Protein AF-A0AA40I0S4-F1 (afdb_monomer_lite)

Foldseek 3Di:
DDKDWDDCVQVVQKTKIWDWDADPNWIKIKMKIFRCDPQAWPPKDKVQDPDDDGAGHRGIDIDIHTDDPPPDQDCDVVNQKDWIWIDTPRTDIDIDGDDPVSVDDPPNDDDPVRVVVVVVVPVVDDDDDDD

Secondary structure (DSSP, 8-state):
--EEEE-TTTTTTEEEEEEEEEETTEEEEEEEEEE-SSSPP-S-EETTB--PPPPPTT-EEEEEEEE-TTS-----SSTTEEEEEEESTT-EEEEEEPPGGGG--TT----HHHHHHHHHHHTTT------

Sequence (131 aa):
MWLLRLSAVKAKCLEISGIFIHHQGHIYIDLNFTNKALPHMTEFAIQNSSGHTPPMPNQSIDVSLNLNILGPVMKMEPLKNLQVAVENRIDIYFSCLIPLNVLFVEDGKMEHQVFLATWKDFCSEKDLLFQ

Organism: Cnephaeus nilssonii (NCBI:txid3371016)

InterPro domains:
  IPR009028 Coatomer/calthrin adaptor appendage, C-terminal subdomain [SSF55711] (103-131)
  IPR013037 Clathrin adaptor, beta-adaptin, appendage, Ig-like subdomain [G3DSA:2.60.40.1150] (3-99)
  IPR013041 Clathrin adaptor, appendage, Ig-like subdomain superfamily [SSF49348] (6-101)

Radius of gyration: 19.45 Å; chains: 1; bounding box: 44×27×56 Å

Structure (mmCIF, N/CA/C/O backbone):
data_AF-A0AA40I0S4-F1
#
_entry.id   AF-A0AA40I0S4-F1
#
loop_
_atom_site.group_PDB
_atom_site.id
_atom_site.type_symbol
_atom_site.label_atom_id
_atom_site.label_alt_id
_atom_site.label_comp_id
_atom_site.label_asym_id
_atom_site.label_entity_id
_atom_site.label_seq_id
_atom_site.pdbx_PDB_ins_code
_atom_site.Cartn_x
_atom_site.Cartn_y
_atom_site.Cartn_z
_atom_site.occupancy
_atom_site.B_iso_or_equiv
_atom_site.auth_seq_id
_atom_site.auth_comp_id
_atom_site.auth_asym_id
_atom_site.auth_atom_id
_atom_site.pdbx_PDB_model_num
ATOM 1 N N . MET A 1 1 ? -1.487 12.294 3.626 1.00 44.06 1 MET A N 1
ATOM 2 C CA . MET A 1 1 ? -1.252 11.526 2.387 1.00 44.06 1 MET A CA 1
ATOM 3 C C . MET A 1 1 ? -0.218 10.461 2.706 1.00 44.06 1 MET A C 1
ATOM 5 O O . MET A 1 1 ? 0.940 10.799 2.913 1.00 44.06 1 MET A O 1
ATOM 9 N N . TRP A 1 2 ? -0.653 9.216 2.903 1.00 54.44 2 TRP A N 1
ATOM 10 C CA . TRP A 1 2 ? 0.235 8.114 3.279 1.00 54.44 2 TRP A CA 1
ATOM 11 C C . TRP A 1 2 ? 0.854 7.548 2.008 1.00 54.44 2 TRP A C 1
ATOM 13 O O . TRP A 1 2 ? 0.163 6.913 1.217 1.00 54.44 2 TRP A O 1
ATOM 23 N N . LEU A 1 3 ? 2.126 7.865 1.790 1.00 64.56 3 LEU A N 1
ATOM 24 C CA . LEU A 1 3 ? 2.852 7.481 0.588 1.00 64.56 3 LEU A CA 1
ATOM 25 C C . LEU A 1 3 ? 3.636 6.200 0.866 1.00 64.56 3 LEU A C 1
ATOM 27 O O . LEU A 1 3 ? 4.569 6.195 1.670 1.00 64.56 3 LEU A O 1
ATOM 31 N N . LEU A 1 4 ? 3.283 5.123 0.174 1.00 77.44 4 LEU A N 1
ATOM 32 C CA . LEU A 1 4 ? 4.200 4.017 -0.053 1.00 77.44 4 LEU A CA 1
ATOM 33 C C . LEU A 1 4 ? 5.277 4.495 -1.032 1.00 77.44 4 LEU A C 1
ATOM 35 O O . LEU A 1 4 ? 4.953 5.092 -2.058 1.00 77.44 4 LEU A O 1
ATOM 39 N N . ARG A 1 5 ? 6.555 4.218 -0.751 1.00 80.75 5 ARG A N 1
ATOM 40 C CA . ARG A 1 5 ? 7.632 4.432 -1.724 1.00 80.75 5 ARG A CA 1
ATOM 41 C C . ARG A 1 5 ? 8.722 3.372 -1.611 1.00 80.75 5 ARG A C 1
ATOM 43 O O . ARG A 1 5 ? 9.322 3.202 -0.552 1.00 80.75 5 ARG A O 1
ATOM 50 N N . LEU A 1 6 ? 9.022 2.719 -2.728 1.00 81.31 6 LEU A N 1
ATOM 51 C CA . LEU A 1 6 ? 10.165 1.835 -2.912 1.00 81.31 6 LEU A CA 1
ATOM 52 C C . LEU A 1 6 ? 11.110 2.461 -3.938 1.00 81.31 6 LEU A C 1
ATOM 54 O O . LEU A 1 6 ? 10.720 2.750 -5.069 1.00 81.31 6 LEU A O 1
ATOM 58 N N . SER A 1 7 ? 12.357 2.703 -3.538 1.00 81.62 7 SER A N 1
ATOM 59 C CA . SER A 1 7 ? 13.335 3.324 -4.430 1.00 81.62 7 SER A CA 1
ATOM 60 C C . SER A 1 7 ? 13.794 2.360 -5.522 1.00 81.62 7 SER A C 1
ATOM 62 O O . SER A 1 7 ? 13.978 1.166 -5.280 1.00 81.62 7 SER A O 1
ATOM 64 N N . ALA A 1 8 ? 14.099 2.915 -6.697 1.00 76.88 8 ALA A N 1
ATOM 65 C CA . ALA A 1 8 ? 14.652 2.175 -7.831 1.00 76.88 8 ALA A CA 1
ATOM 66 C C . ALA A 1 8 ? 15.895 1.341 -7.476 1.00 76.88 8 ALA A C 1
ATOM 68 O O . ALA A 1 8 ? 16.090 0.258 -8.016 1.00 76.88 8 ALA A O 1
ATOM 69 N N . VAL A 1 9 ? 16.718 1.800 -6.529 1.00 77.00 9 VAL A N 1
ATOM 70 C CA . VAL A 1 9 ? 17.909 1.065 -6.064 1.00 77.00 9 VAL A CA 1
ATOM 71 C C . VAL A 1 9 ? 17.531 -0.270 -5.413 1.00 77.00 9 VAL A C 1
ATOM 73 O O . VAL A 1 9 ? 18.226 -1.263 -5.599 1.00 77.00 9 VAL A O 1
ATOM 76 N N . LYS A 1 10 ? 16.414 -0.313 -4.679 1.00 74.69 10 LYS A N 1
ATOM 77 C CA . LYS A 1 10 ? 15.929 -1.521 -3.992 1.00 74.69 10 LYS A CA 1
ATOM 78 C C . LYS A 1 10 ? 15.128 -2.449 -4.906 1.00 74.69 10 LYS A C 1
ATOM 80 O O . LYS A 1 10 ? 14.978 -3.621 -4.592 1.00 74.69 10 LYS A O 1
ATOM 85 N N . ALA A 1 11 ? 14.646 -1.931 -6.031 1.00 74.00 11 ALA A N 1
ATOM 86 C CA . ALA A 1 11 ? 13.781 -2.631 -6.974 1.00 74.00 11 ALA A CA 1
ATOM 87 C C . ALA A 1 11 ? 14.392 -2.700 -8.386 1.00 74.00 11 ALA A C 1
ATOM 89 O O . ALA A 1 11 ? 13.689 -2.629 -9.388 1.00 74.00 11 ALA A O 1
ATOM 90 N N . LYS A 1 12 ? 15.726 -2.833 -8.465 1.00 77.31 12 LYS A N 1
ATOM 91 C CA . LYS A 1 12 ? 16.505 -3.028 -9.706 1.00 77.31 12 LYS A CA 1
ATOM 92 C C . LYS A 1 12 ? 16.062 -2.101 -10.851 1.00 77.31 12 LYS A C 1
ATOM 94 O O . LYS A 1 12 ? 15.691 -2.547 -11.931 1.00 77.31 12 LYS A O 1
ATOM 99 N N . CYS A 1 13 ? 16.113 -0.799 -10.588 1.00 84.12 13 CYS A N 1
ATOM 100 C CA . CYS A 1 13 ? 15.720 0.289 -11.484 1.00 84.12 13 CYS A CA 1
ATOM 101 C C . CYS A 1 13 ? 14.205 0.498 -11.678 1.00 84.12 13 CYS A C 1
ATOM 103 O O . CYS A 1 13 ? 13.834 1.403 -12.415 1.00 84.12 13 CYS A O 1
ATOM 105 N N . LEU A 1 14 ? 13.326 -0.232 -10.987 1.00 85.69 14 LEU A N 1
ATOM 106 C CA . LEU A 1 14 ? 11.894 0.077 -10.918 1.00 85.69 14 LEU A CA 1
ATOM 107 C C . LEU A 1 14 ? 11.596 0.916 -9.671 1.00 85.69 14 LEU A C 1
ATOM 109 O O . LEU A 1 14 ? 11.796 0.461 -8.551 1.00 85.69 14 LEU A O 1
ATOM 113 N N . GLU A 1 15 ? 11.133 2.150 -9.833 1.00 89.19 15 GLU A N 1
ATOM 114 C CA . GLU A 1 15 ? 10.613 2.935 -8.710 1.00 89.19 15 GLU A CA 1
ATOM 115 C C . GLU A 1 15 ? 9.119 2.665 -8.547 1.00 89.19 15 GLU A C 1
ATOM 117 O O . GLU A 1 15 ? 8.380 2.695 -9.528 1.00 89.19 15 GLU A O 1
ATOM 122 N N . ILE A 1 16 ? 8.682 2.410 -7.314 1.00 87.62 16 ILE A N 1
ATOM 123 C CA . ILE A 1 16 ? 7.272 2.180 -6.994 1.00 87.62 16 ILE A CA 1
ATOM 124 C C . ILE A 1 16 ? 6.852 3.232 -5.980 1.00 87.62 16 ILE A C 1
ATOM 126 O O . ILE A 1 16 ? 7.534 3.453 -4.975 1.00 87.62 16 ILE A O 1
ATOM 130 N N . SER A 1 17 ? 5.721 3.874 -6.219 1.00 89.69 17 SER A N 1
ATOM 131 C CA . SER A 1 17 ? 5.052 4.700 -5.220 1.00 89.69 17 SER A CA 1
ATOM 132 C C . SER A 1 17 ? 3.583 4.332 -5.152 1.00 89.69 17 SER A C 1
ATOM 134 O O . SER A 1 17 ? 3.066 3.740 -6.091 1.00 89.69 17 SER A O 1
ATOM 136 N N . GLY A 1 18 ? 2.914 4.638 -4.047 1.00 89.19 18 GLY A N 1
ATOM 137 C CA . GLY A 1 18 ? 1.485 4.393 -3.979 1.00 89.19 18 GLY A CA 1
ATOM 138 C C . GLY A 1 18 ? 0.764 5.073 -2.839 1.00 89.19 18 GLY A C 1
ATOM 139 O O . GLY A 1 18 ? 1.379 5.578 -1.896 1.00 89.19 18 GLY A O 1
ATOM 140 N N . ILE A 1 19 ? -0.558 5.083 -2.953 1.00 90.31 19 ILE A N 1
ATOM 141 C CA . ILE A 1 19 ? -1.483 5.706 -2.016 1.00 90.31 19 ILE A CA 1
ATOM 142 C C . ILE A 1 19 ? -2.613 4.723 -1.737 1.00 90.31 19 ILE A C 1
ATOM 144 O O . ILE A 1 19 ? -3.171 4.115 -2.647 1.00 90.31 19 ILE A O 1
ATOM 148 N N . PHE A 1 20 ? -2.960 4.586 -0.460 1.00 88.62 20 PHE A N 1
ATOM 149 C CA . PHE A 1 20 ? -4.143 3.841 -0.055 1.00 88.62 20 PHE A CA 1
ATOM 150 C C . PHE A 1 20 ? 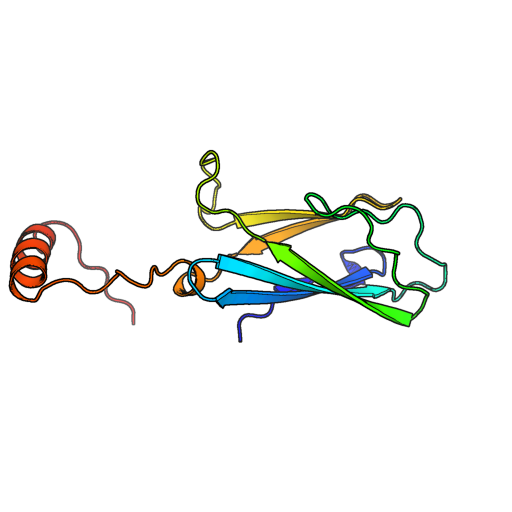-5.382 4.725 -0.127 1.00 88.62 20 PHE A C 1
ATOM 152 O O . PHE A 1 20 ? -5.381 5.849 0.386 1.00 88.62 20 PHE A O 1
ATOM 159 N N . ILE A 1 21 ? -6.443 4.184 -0.712 1.00 88.81 21 ILE A N 1
ATOM 160 C CA . ILE A 1 21 ? -7.720 4.863 -0.898 1.00 88.81 21 ILE A CA 1
ATOM 161 C C . ILE A 1 21 ? -8.809 3.994 -0.282 1.00 88.81 21 ILE A C 1
ATOM 163 O O . ILE A 1 21 ? -8.871 2.797 -0.540 1.00 88.81 21 ILE A O 1
ATOM 167 N N . HIS A 1 22 ? -9.669 4.604 0.528 1.00 87.75 22 HIS A N 1
ATOM 168 C CA . HIS A 1 22 ? -10.920 4.001 0.969 1.00 87.75 22 HIS A CA 1
ATOM 169 C C . HIS A 1 22 ? -12.064 4.789 0.337 1.00 87.75 22 HIS A C 1
ATOM 171 O O . HIS A 1 22 ? -12.160 6.002 0.532 1.00 87.75 22 HIS A O 1
ATOM 177 N N . HIS A 1 23 ? -12.889 4.116 -0.456 1.00 85.94 23 HIS A N 1
ATOM 178 C CA . HIS A 1 23 ? -14.023 4.721 -1.137 1.00 85.94 23 HIS A CA 1
ATOM 179 C C . HIS A 1 23 ? -15.218 3.768 -1.090 1.00 85.94 23 HIS A C 1
ATOM 181 O O . HIS A 1 23 ? -15.187 2.699 -1.698 1.00 85.94 23 HIS A O 1
ATOM 187 N N . GLN A 1 24 ? -16.277 4.173 -0.382 1.00 84.62 24 GLN A N 1
ATOM 188 C CA . GLN A 1 24 ? -17.550 3.442 -0.298 1.00 84.62 24 GLN A CA 1
ATOM 189 C C . GLN A 1 24 ? -17.389 1.978 0.156 1.00 84.62 24 GLN A C 1
ATOM 191 O O . GLN A 1 24 ? -17.953 1.070 -0.448 1.00 84.62 24 GLN A O 1
ATOM 196 N N . GLY A 1 25 ? -16.586 1.729 1.196 1.00 81.88 25 GLY A N 1
ATOM 197 C CA . GLY A 1 25 ? -16.344 0.374 1.710 1.00 81.88 25 GLY A CA 1
ATOM 198 C C . GLY A 1 25 ? -15.345 -0.451 0.892 1.00 81.88 25 GLY A C 1
ATOM 199 O O . GLY A 1 25 ? -14.988 -1.556 1.297 1.00 81.88 25 GLY A O 1
ATOM 200 N N . HIS A 1 26 ? -14.864 0.072 -0.238 1.00 84.25 26 HIS A N 1
ATOM 201 C CA . HIS A 1 26 ? -13.819 -0.555 -1.035 1.00 84.25 26 HIS A CA 1
ATOM 202 C C . HIS A 1 26 ? -12.470 0.085 -0.740 1.00 84.25 26 HIS A C 1
ATOM 204 O O . HIS A 1 26 ? -12.333 1.312 -0.716 1.00 84.25 26 HIS A O 1
ATOM 210 N N . ILE A 1 27 ? -11.466 -0.759 -0.536 1.00 86.31 27 ILE A N 1
ATOM 211 C CA . ILE A 1 27 ? -10.100 -0.327 -0.283 1.00 86.31 27 ILE A CA 1
ATOM 212 C C . ILE A 1 27 ? -9.271 -0.615 -1.525 1.00 86.31 27 ILE A C 1
ATOM 214 O O . ILE A 1 27 ? -9.275 -1.730 -2.040 1.00 86.31 27 ILE A O 1
ATOM 218 N N . TYR A 1 28 ? -8.524 0.384 -1.971 1.00 86.62 28 TYR A N 1
ATOM 219 C CA . TYR A 1 28 ? -7.591 0.271 -3.078 1.00 86.62 28 TYR A CA 1
ATOM 220 C C . TYR A 1 28 ? -6.197 0.700 -2.643 1.00 86.62 28 TYR A C 1
ATOM 222 O O . TYR A 1 28 ? -6.023 1.504 -1.720 1.00 86.62 28 TYR A O 1
ATOM 230 N N . ILE A 1 29 ? -5.200 0.184 -3.348 1.00 86.62 29 ILE A N 1
ATOM 231 C CA . ILE A 1 29 ? -3.885 0.801 -3.421 1.00 86.62 29 ILE A CA 1
ATOM 232 C C . ILE A 1 29 ? -3.633 1.219 -4.866 1.00 86.62 29 ILE A C 1
ATOM 234 O O . ILE A 1 29 ? -3.549 0.381 -5.764 1.00 86.62 29 ILE A O 1
ATOM 238 N N . ASP A 1 30 ? -3.527 2.527 -5.067 1.00 89.00 30 ASP A N 1
ATOM 239 C CA . ASP A 1 30 ? -3.111 3.104 -6.337 1.00 89.00 30 ASP A CA 1
ATOM 240 C C . ASP A 1 30 ? -1.592 3.165 -6.341 1.00 89.00 30 ASP A C 1
ATOM 242 O O . ASP A 1 30 ? -0.980 3.776 -5.463 1.00 89.00 30 ASP A O 1
ATOM 246 N N . LEU A 1 31 ? -0.987 2.489 -7.307 1.00 88.38 31 LEU A N 1
ATOM 247 C CA . LEU A 1 31 ? 0.446 2.342 -7.475 1.00 88.38 31 LEU A CA 1
ATOM 248 C C . LEU A 1 31 ? 0.887 3.054 -8.749 1.00 88.38 31 LEU A C 1
ATOM 250 O O . LEU A 1 31 ? 0.290 2.874 -9.804 1.00 88.38 31 LEU A O 1
ATOM 254 N N . ASN A 1 32 ? 1.990 3.783 -8.665 1.00 90.38 32 ASN A N 1
ATOM 255 C CA . ASN A 1 32 ? 2.718 4.284 -9.817 1.00 90.38 32 ASN A CA 1
ATOM 256 C C . ASN A 1 32 ? 4.050 3.540 -9.929 1.00 90.38 32 ASN A C 1
ATOM 258 O O . ASN A 1 32 ? 4.859 3.537 -8.994 1.00 90.38 32 ASN A O 1
ATOM 262 N N . PHE A 1 33 ? 4.270 2.925 -11.086 1.00 88.44 33 PHE A N 1
ATOM 263 C CA . PHE A 1 33 ? 5.481 2.190 -11.424 1.00 88.44 33 PHE A CA 1
ATOM 264 C C . PHE A 1 33 ? 6.276 2.980 -12.449 1.00 88.44 33 PHE A C 1
ATOM 266 O O . PHE A 1 33 ? 5.795 3.192 -13.554 1.00 88.44 33 PHE A O 1
ATOM 273 N N . THR A 1 34 ? 7.501 3.376 -12.114 1.00 90.19 34 THR A N 1
ATOM 274 C CA . THR A 1 34 ? 8.385 4.137 -13.003 1.00 90.19 34 THR A CA 1
ATOM 275 C C . THR A 1 34 ? 9.627 3.323 -13.349 1.00 90.19 34 THR A C 1
ATOM 277 O O . THR A 1 34 ? 10.434 3.002 -12.472 1.00 90.19 34 THR A O 1
ATOM 280 N N . ASN A 1 35 ? 9.818 3.016 -14.632 1.00 89.50 35 ASN A N 1
ATOM 281 C CA . ASN A 1 35 ? 11.004 2.310 -15.108 1.00 89.50 35 ASN A CA 1
ATOM 282 C C . ASN A 1 35 ? 12.176 3.291 -15.258 1.00 89.50 35 ASN A C 1
ATOM 284 O O . ASN A 1 35 ? 12.222 4.069 -16.201 1.00 89.50 35 ASN A O 1
ATOM 288 N N . LYS A 1 36 ? 13.147 3.241 -14.346 1.00 88.31 36 LYS A N 1
ATOM 289 C CA . LYS A 1 36 ? 14.404 4.009 -14.420 1.00 88.31 36 LYS A CA 1
ATOM 290 C C . LYS A 1 36 ? 15.553 3.221 -15.059 1.00 88.31 36 LYS A C 1
ATOM 292 O O . LYS A 1 36 ? 16.704 3.647 -14.983 1.00 88.31 36 LYS A O 1
ATOM 297 N N . ALA A 1 37 ? 15.276 2.052 -15.630 1.00 84.81 37 ALA A N 1
ATOM 298 C CA . ALA A 1 37 ? 16.251 1.270 -16.371 1.00 84.81 37 ALA A CA 1
ATOM 299 C C . ALA A 1 37 ? 16.367 1.796 -17.810 1.00 84.81 37 ALA A C 1
ATOM 301 O O . ALA A 1 37 ? 15.410 2.312 -18.384 1.00 84.81 37 ALA A O 1
ATOM 302 N N . LEU A 1 38 ? 17.546 1.624 -18.408 1.00 82.75 38 LEU A N 1
ATOM 303 C CA . LEU A 1 38 ? 17.750 1.831 -19.843 1.00 82.75 38 LEU A CA 1
ATOM 304 C C . LEU A 1 38 ? 17.052 0.761 -20.709 1.00 82.75 38 LEU A C 1
ATOM 306 O O . LEU A 1 38 ? 16.466 1.135 -21.725 1.00 82.75 38 LEU A O 1
ATOM 310 N N . PRO A 1 39 ? 17.090 -0.547 -20.366 1.00 84.50 39 PRO A N 1
ATOM 311 C CA . PRO A 1 39 ? 16.361 -1.552 -21.131 1.00 84.50 39 PRO A CA 1
ATOM 312 C C . PRO A 1 39 ? 14.856 -1.552 -20.828 1.00 84.50 39 PRO A C 1
ATOM 314 O O . PRO A 1 39 ? 14.402 -1.208 -19.735 1.00 84.50 39 PRO A O 1
ATOM 317 N N . HIS A 1 40 ? 14.080 -2.005 -21.813 1.00 79.62 40 HIS A N 1
ATOM 318 C CA . HIS A 1 40 ? 12.653 -2.275 -21.662 1.00 79.62 40 HIS A CA 1
ATOM 319 C C . HIS A 1 40 ? 12.414 -3.426 -20.668 1.00 79.62 40 HIS A C 1
ATOM 321 O O . HIS A 1 40 ? 13.110 -4.442 -20.717 1.00 79.62 40 HIS A O 1
ATOM 327 N N . MET A 1 41 ? 11.420 -3.283 -19.786 1.00 78.31 41 MET A N 1
ATOM 328 C CA . MET A 1 41 ? 11.005 -4.353 -18.871 1.00 78.31 41 MET A CA 1
ATOM 329 C C . MET A 1 41 ? 10.119 -5.367 -19.600 1.00 78.31 41 MET A C 1
ATOM 331 O O . MET A 1 41 ? 9.233 -4.987 -20.351 1.00 78.31 41 MET A O 1
ATOM 335 N N . THR A 1 42 ? 10.326 -6.662 -19.392 1.00 71.88 42 THR A N 1
ATOM 336 C CA . THR A 1 42 ? 9.573 -7.740 -20.060 1.00 71.88 42 THR A CA 1
ATOM 337 C C . THR A 1 42 ? 8.988 -8.682 -19.022 1.00 71.88 42 THR A C 1
ATOM 339 O O . THR A 1 42 ? 9.626 -8.881 -18.000 1.00 71.88 42 THR A O 1
ATOM 342 N N . GLU A 1 43 ? 7.841 -9.308 -19.308 1.00 72.62 43 GLU A N 1
ATOM 343 C CA . GLU A 1 43 ? 7.170 -10.253 -18.387 1.00 72.62 43 GLU A CA 1
ATOM 344 C C . GLU A 1 43 ? 6.668 -9.584 -17.096 1.00 72.62 43 GLU A C 1
ATOM 346 O O . GLU A 1 43 ? 6.660 -10.184 -16.031 1.00 72.62 43 GLU A O 1
ATOM 351 N N . PHE A 1 44 ? 6.244 -8.322 -17.188 1.00 73.62 44 PHE A N 1
ATOM 352 C CA . PHE A 1 44 ? 5.662 -7.606 -16.058 1.00 73.62 44 PHE A CA 1
ATOM 353 C C . PHE A 1 44 ? 4.247 -8.105 -15.766 1.00 73.62 44 PHE A C 1
ATOM 355 O O . PHE A 1 44 ? 3.356 -8.010 -16.609 1.00 73.62 44 PHE A O 1
ATOM 362 N N . ALA A 1 45 ? 4.055 -8.595 -14.553 1.00 72.12 45 ALA A N 1
ATOM 363 C CA . ALA A 1 45 ? 2.783 -8.983 -13.986 1.00 72.12 45 ALA A CA 1
ATOM 364 C C . ALA A 1 45 ? 2.733 -8.525 -12.525 1.00 72.12 45 ALA A C 1
ATOM 366 O O . ALA A 1 45 ? 3.730 -8.491 -11.806 1.00 72.12 45 ALA A O 1
ATOM 367 N N . ILE A 1 46 ? 1.553 -8.143 -12.065 1.00 72.06 46 ILE A N 1
ATOM 368 C CA . ILE A 1 46 ? 1.348 -7.774 -10.669 1.00 72.06 46 ILE A CA 1
ATOM 369 C C . ILE A 1 46 ? 0.420 -8.827 -10.081 1.00 72.06 46 ILE A C 1
ATOM 371 O O . ILE A 1 46 ? -0.607 -9.166 -10.670 1.00 72.06 46 ILE A O 1
ATOM 375 N N . GLN A 1 47 ? 0.782 -9.385 -8.928 1.00 65.75 47 GLN A N 1
ATOM 376 C CA . GLN A 1 47 ? -0.061 -10.384 -8.285 1.00 65.75 47 GLN A CA 1
ATOM 377 C C . GLN A 1 47 ? -1.442 -9.774 -7.997 1.00 65.75 47 GLN A C 1
ATOM 379 O O . GLN A 1 47 ? -1.544 -8.695 -7.416 1.00 65.75 47 GLN A O 1
ATOM 384 N N . ASN A 1 48 ? -2.503 -10.482 -8.393 1.00 60.88 48 ASN A N 1
ATOM 385 C CA . ASN A 1 48 ? -3.902 -10.035 -8.343 1.00 60.88 48 ASN A CA 1
ATOM 386 C C . ASN A 1 48 ? -4.309 -8.964 -9.379 1.00 60.88 48 ASN A C 1
ATOM 388 O O . ASN A 1 48 ? -5.431 -8.464 -9.300 1.00 60.88 48 ASN A O 1
ATOM 392 N N . SER A 1 49 ? -3.478 -8.656 -10.384 1.00 60.66 49 SER A N 1
ATOM 393 C CA . SER A 1 49 ? -3.923 -7.950 -11.592 1.00 60.66 49 SER A CA 1
ATOM 394 C C . SER A 1 49 ? -3.271 -8.490 -12.874 1.00 60.66 49 SER A C 1
ATOM 396 O O . SER A 1 49 ? -2.056 -8.517 -13.054 1.00 60.66 49 SER A O 1
ATOM 398 N N . SER A 1 50 ? -4.105 -8.944 -13.810 1.00 56.97 50 SER A N 1
ATOM 399 C CA . SER A 1 50 ? -3.666 -9.408 -15.129 1.00 56.97 50 SER A CA 1
ATOM 400 C C . SER A 1 50 ? -3.776 -8.290 -16.166 1.00 56.97 50 SER A C 1
ATOM 402 O O . SER A 1 50 ? -4.781 -7.583 -16.189 1.00 56.97 50 SER A O 1
ATOM 404 N N . GLY A 1 51 ? -2.814 -8.197 -17.089 1.00 62.75 51 GLY A N 1
ATOM 405 C CA . GLY A 1 51 ? -2.966 -7.405 -18.320 1.00 62.75 51 GLY A CA 1
ATOM 406 C C . GLY A 1 51 ? -2.327 -6.015 -18.323 1.00 62.75 51 GLY A C 1
ATOM 407 O O . GLY A 1 51 ? -2.562 -5.254 -19.259 1.00 62.75 51 GLY A O 1
ATOM 408 N N . HIS A 1 52 ? -1.500 -5.672 -17.333 1.00 70.12 52 HIS A N 1
ATOM 409 C CA . HIS A 1 52 ? -0.727 -4.431 -17.382 1.00 70.12 52 HIS A CA 1
ATOM 410 C C . HIS A 1 52 ? 0.506 -4.592 -18.271 1.00 70.12 52 HIS A C 1
ATOM 412 O O . HIS A 1 52 ? 1.320 -5.491 -18.074 1.00 70.12 52 HIS A O 1
ATOM 418 N N . THR A 1 53 ? 0.664 -3.697 -19.244 1.00 76.06 53 THR A N 1
ATOM 419 C CA . THR A 1 53 ? 1.902 -3.596 -20.018 1.00 76.06 53 THR A CA 1
ATOM 420 C C . THR A 1 53 ? 2.989 -2.927 -19.175 1.00 76.06 53 THR A C 1
ATOM 422 O O . THR A 1 53 ? 2.693 -1.916 -18.536 1.00 76.06 53 THR A O 1
ATOM 425 N N . PRO A 1 54 ? 4.236 -3.428 -19.184 1.00 76.75 54 PRO A N 1
ATOM 426 C CA . PRO A 1 54 ? 5.337 -2.801 -18.459 1.00 76.75 54 PRO A CA 1
ATOM 427 C C . PRO A 1 54 ? 5.560 -1.341 -18.887 1.00 76.75 54 PRO A C 1
ATOM 429 O O . PRO A 1 54 ? 5.395 -1.022 -20.067 1.00 76.75 54 PRO A O 1
ATOM 432 N N . PRO A 1 55 ? 6.021 -0.464 -17.975 1.00 85.19 55 PRO A N 1
ATOM 433 C CA . PRO A 1 55 ? 6.468 0.870 -18.354 1.00 85.19 55 PRO A CA 1
ATOM 434 C C . PRO A 1 55 ? 7.710 0.794 -19.259 1.00 85.19 55 PRO A C 1
ATOM 436 O O . PRO A 1 55 ? 8.704 0.128 -18.934 1.00 85.19 55 PRO A O 1
ATOM 439 N N . MET A 1 56 ? 7.690 1.519 -20.385 1.00 87.69 56 MET A N 1
ATOM 440 C CA . MET A 1 56 ? 8.886 1.700 -21.221 1.00 87.69 56 MET A CA 1
ATOM 441 C C . MET A 1 56 ? 9.987 2.457 -20.448 1.00 87.69 56 MET A C 1
ATOM 443 O O . MET A 1 56 ? 9.700 3.078 -19.423 1.00 87.69 56 MET A O 1
ATOM 447 N N . PRO A 1 57 ? 11.253 2.437 -20.908 1.00 89.50 57 PRO A N 1
ATOM 448 C CA . PRO A 1 57 ? 12.337 3.173 -20.258 1.00 89.50 57 PRO A CA 1
ATOM 449 C C . PRO A 1 57 ? 11.993 4.644 -20.002 1.00 89.50 57 PRO A C 1
ATOM 451 O O . PRO A 1 57 ? 11.569 5.361 -20.908 1.00 89.50 57 PRO A O 1
ATOM 454 N N . ASN A 1 58 ? 12.200 5.088 -18.763 1.00 88.75 58 ASN A N 1
ATOM 455 C CA . ASN A 1 58 ? 11.873 6.419 -18.241 1.00 88.75 58 ASN A CA 1
ATOM 456 C C . ASN A 1 58 ? 10.385 6.802 -18.303 1.00 88.75 58 ASN A C 1
ATOM 458 O O . ASN A 1 58 ? 10.056 7.982 -18.187 1.00 88.75 58 ASN A O 1
ATOM 462 N N . GLN A 1 59 ? 9.491 5.828 -18.469 1.00 90.69 59 GLN A N 1
ATOM 463 C CA . GLN A 1 59 ? 8.047 6.032 -18.402 1.00 90.69 59 GLN A CA 1
ATOM 464 C C . GLN A 1 59 ? 7.460 5.468 -17.113 1.00 90.69 59 GLN A C 1
ATOM 466 O O . GLN A 1 59 ? 8.091 4.677 -16.399 1.00 90.69 59 GLN A O 1
ATOM 471 N N . SER A 1 60 ? 6.222 5.879 -16.853 1.00 90.44 60 SER A N 1
ATOM 472 C CA . SER A 1 60 ? 5.446 5.452 -15.702 1.00 90.44 60 SER A CA 1
ATOM 473 C C . SER A 1 60 ? 4.103 4.872 -16.131 1.00 90.44 60 SER A C 1
ATOM 475 O O . SER A 1 60 ? 3.544 5.285 -17.145 1.00 90.44 60 SER A O 1
ATOM 477 N N . ILE A 1 61 ? 3.588 3.937 -15.339 1.00 89.44 61 ILE A N 1
ATOM 478 C CA . ILE A 1 61 ? 2.217 3.431 -15.446 1.00 89.44 61 ILE A CA 1
ATOM 479 C C . ILE A 1 61 ? 1.528 3.531 -14.088 1.00 89.44 61 ILE A C 1
ATOM 481 O O . ILE A 1 61 ? 2.176 3.352 -13.053 1.00 89.44 61 ILE A O 1
ATOM 485 N N . ASP A 1 62 ? 0.219 3.763 -14.114 1.00 89.69 62 ASP A N 1
ATOM 486 C CA . ASP A 1 62 ? -0.632 3.742 -12.928 1.00 89.69 62 ASP A CA 1
ATOM 487 C C . ASP A 1 62 ? -1.431 2.437 -12.881 1.00 89.69 62 ASP A C 1
ATOM 489 O O . ASP A 1 62 ? -1.950 1.964 -13.897 1.00 89.69 62 ASP A O 1
ATOM 493 N N . VAL A 1 63 ? -1.505 1.836 -11.697 1.00 86.12 63 VAL A N 1
ATOM 494 C CA . VAL A 1 63 ? -2.183 0.565 -11.446 1.00 86.12 63 VAL A CA 1
ATOM 495 C C . VAL A 1 63 ? -2.957 0.657 -10.141 1.00 86.12 63 VAL A C 1
ATOM 497 O O . VAL A 1 63 ? -2.368 0.881 -9.089 1.00 86.12 63 VAL A O 1
ATOM 500 N N . SER A 1 64 ? -4.259 0.403 -10.195 1.00 86.69 64 SER A N 1
ATOM 501 C CA . SER A 1 64 ? -5.111 0.315 -9.009 1.00 86.69 64 SER A CA 1
ATOM 502 C C . SER A 1 64 ? -5.363 -1.146 -8.652 1.00 86.69 64 SER A C 1
ATOM 504 O O . SER A 1 64 ? -5.910 -1.901 -9.457 1.00 86.69 64 SER A O 1
ATOM 506 N N . LEU A 1 65 ? -4.991 -1.550 -7.437 1.00 83.25 65 LEU A N 1
ATOM 507 C CA . LEU A 1 65 ? -5.269 -2.888 -6.910 1.00 83.25 65 LEU A CA 1
ATOM 508 C C . LEU A 1 65 ? -6.368 -2.809 -5.854 1.00 83.25 65 LEU A C 1
ATOM 510 O O . LEU A 1 65 ? -6.246 -2.066 -4.882 1.00 83.25 65 LEU A O 1
ATOM 514 N N . ASN A 1 66 ? -7.424 -3.603 -6.025 1.00 83.81 66 ASN A N 1
ATOM 515 C CA . ASN A 1 66 ? -8.470 -3.759 -5.017 1.00 83.81 66 ASN A CA 1
ATOM 516 C C . ASN A 1 66 ? -7.969 -4.666 -3.881 1.00 83.81 66 ASN A C 1
ATOM 518 O O . ASN A 1 66 ? -7.544 -5.798 -4.120 1.00 83.81 66 ASN A O 1
ATOM 522 N N . LEU A 1 67 ? -8.022 -4.169 -2.647 1.00 79.06 67 LEU A N 1
ATOM 523 C CA . LEU A 1 67 ? -7.625 -4.885 -1.441 1.00 79.06 67 LEU A CA 1
ATOM 524 C C . LEU A 1 67 ? -8.871 -5.447 -0.752 1.00 79.06 67 LEU A C 1
ATOM 526 O O . LEU A 1 67 ? -9.623 -4.727 -0.096 1.00 79.06 67 LEU A O 1
ATOM 530 N N . ASN A 1 68 ? -9.074 -6.760 -0.864 1.00 70.12 68 ASN A N 1
ATOM 531 C CA . ASN A 1 68 ? -10.161 -7.430 -0.158 1.00 70.12 68 ASN A CA 1
ATOM 532 C C . ASN A 1 68 ? -9.750 -7.769 1.284 1.00 70.12 68 ASN A C 1
ATOM 534 O O . ASN A 1 68 ? -8.933 -8.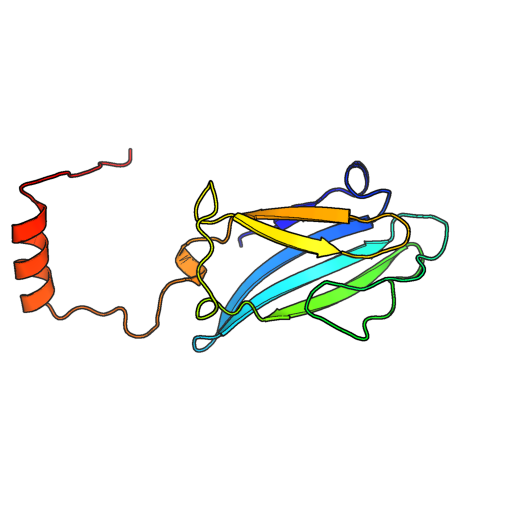660 1.511 1.00 70.12 68 ASN A O 1
ATOM 538 N N . ILE A 1 69 ? -10.356 -7.090 2.258 1.00 68.12 69 ILE A N 1
ATOM 539 C CA . ILE A 1 69 ? -10.148 -7.338 3.695 1.00 68.12 69 ILE A CA 1
ATOM 540 C C . ILE A 1 69 ? -11.081 -8.413 4.281 1.00 68.12 69 ILE A C 1
ATOM 542 O O . ILE A 1 69 ? -10.941 -8.764 5.448 1.00 68.12 69 ILE A O 1
ATOM 546 N N . LEU A 1 70 ? -12.014 -8.952 3.485 1.00 63.56 70 LEU A N 1
ATOM 547 C CA . LEU A 1 70 ? -12.943 -10.027 3.872 1.00 63.56 70 LEU A CA 1
ATOM 548 C C . LEU A 1 70 ? -12.446 -11.428 3.467 1.00 63.56 70 LEU A C 1
ATOM 550 O O . LEU A 1 70 ? -13.151 -12.418 3.656 1.00 63.56 70 LEU A O 1
ATOM 554 N N . GLY A 1 71 ? -11.257 -11.518 2.865 1.00 62.91 71 GLY A N 1
ATOM 555 C CA . GLY A 1 71 ? -10.626 -12.784 2.500 1.00 62.91 71 GLY A CA 1
ATOM 556 C C . GLY A 1 71 ? -10.141 -13.594 3.714 1.00 62.91 71 GLY A C 1
ATOM 557 O O . GLY A 1 71 ? -10.237 -13.135 4.854 1.00 62.91 71 GLY A O 1
ATOM 558 N N . PRO A 1 72 ? -9.596 -14.805 3.492 1.00 56.44 72 PRO A N 1
ATOM 559 C CA . PRO A 1 72 ? -9.035 -15.615 4.566 1.00 56.44 72 PRO A CA 1
ATOM 560 C C . PRO A 1 72 ? -7.979 -14.821 5.345 1.00 56.44 72 PRO A C 1
ATOM 562 O O . PRO A 1 72 ? -6.975 -14.375 4.788 1.00 56.44 72 PRO A O 1
ATOM 565 N N . VAL A 1 73 ? -8.223 -14.636 6.643 1.00 59.75 73 VAL A N 1
ATOM 566 C CA . VAL A 1 73 ? -7.344 -13.860 7.520 1.00 59.75 73 VAL A CA 1
ATOM 567 C C . VAL A 1 73 ? -6.092 -14.677 7.810 1.00 59.75 73 VAL A C 1
ATOM 569 O O . VAL A 1 73 ? -6.126 -15.647 8.567 1.00 59.75 73 VAL A O 1
ATOM 572 N N . MET A 1 74 ? -4.968 -14.264 7.234 1.00 57.44 74 MET A N 1
ATOM 573 C CA . MET A 1 74 ? -3.655 -14.750 7.637 1.00 57.44 74 MET A CA 1
ATOM 574 C C . MET A 1 74 ? -3.107 -13.813 8.715 1.00 57.44 74 MET A C 1
ATOM 576 O O . MET A 1 74 ? -3.023 -12.602 8.510 1.00 57.44 74 MET A O 1
ATOM 580 N N . LYS A 1 75 ? -2.752 -14.350 9.888 1.00 55.97 75 LYS A N 1
ATOM 581 C CA . LYS A 1 75 ? -2.055 -13.559 10.909 1.00 55.97 75 LYS A CA 1
ATOM 582 C C . LYS A 1 75 ? -0.671 -13.190 10.372 1.00 55.97 75 LYS A C 1
ATOM 584 O O . LYS A 1 75 ? 0.188 -14.055 10.253 1.00 55.97 75 LYS A O 1
ATOM 589 N N . MET A 1 76 ? -0.479 -11.914 10.056 1.00 55.50 76 MET A N 1
ATOM 590 C CA . MET A 1 76 ? 0.818 -11.344 9.693 1.00 55.50 76 MET A CA 1
ATOM 591 C C . MET A 1 76 ? 1.474 -10.726 10.933 1.00 55.50 76 MET A C 1
ATOM 593 O O . MET A 1 76 ? 0.783 -10.163 11.781 1.00 55.50 76 MET A O 1
ATOM 597 N N . GLU A 1 77 ? 2.803 -10.776 11.027 1.00 46.97 77 GLU A N 1
ATOM 598 C CA . GLU A 1 77 ? 3.574 -9.984 11.992 1.00 46.97 77 GLU A CA 1
ATOM 599 C C . GLU A 1 77 ? 4.446 -8.964 11.241 1.00 46.97 77 GLU A C 1
ATOM 601 O O . GLU A 1 77 ? 5.336 -9.362 10.486 1.00 46.97 77 GLU A O 1
ATOM 606 N N . PRO A 1 78 ? 4.203 -7.645 11.403 1.00 57.03 78 PRO A N 1
ATOM 607 C CA . PRO A 1 78 ? 3.095 -7.015 12.131 1.00 57.03 78 PRO A CA 1
ATOM 608 C C . PRO A 1 78 ? 1.733 -7.202 11.430 1.00 57.03 78 PRO A C 1
ATOM 610 O O . PRO A 1 78 ? 1.665 -7.301 10.206 1.00 57.03 78 PRO A O 1
ATOM 613 N N . LEU A 1 79 ? 0.639 -7.152 12.203 1.00 54.88 79 LEU A N 1
ATOM 614 C CA . LEU A 1 79 ? -0.757 -7.387 11.764 1.00 54.88 79 LEU A CA 1
ATOM 615 C C . LEU A 1 79 ? -1.232 -6.556 10.556 1.00 54.88 79 LEU A C 1
ATOM 617 O O . LEU A 1 79 ? -2.262 -6.866 9.971 1.00 54.88 79 LEU A O 1
ATOM 621 N N . LYS A 1 80 ? -0.507 -5.493 10.193 1.00 61.41 80 LYS A N 1
ATOM 622 C CA . LYS A 1 80 ? -0.863 -4.532 9.135 1.00 61.41 80 LYS A CA 1
ATOM 623 C C . LYS A 1 80 ? 0.046 -4.622 7.910 1.00 61.41 80 LYS A C 1
ATOM 625 O O . LYS A 1 80 ? 0.061 -3.696 7.102 1.00 61.41 80 LYS A O 1
ATOM 630 N N . ASN A 1 81 ? 0.857 -5.675 7.812 1.00 67.38 81 ASN A N 1
ATOM 631 C CA . ASN A 1 81 ? 1.802 -5.836 6.719 1.00 67.38 81 ASN A CA 1
ATOM 632 C C . ASN A 1 81 ? 1.099 -6.408 5.480 1.00 67.38 81 ASN A C 1
ATOM 634 O O . ASN A 1 81 ? 0.701 -7.571 5.472 1.00 67.38 81 ASN A O 1
ATOM 638 N N . LEU A 1 82 ? 0.968 -5.593 4.436 1.00 70.19 82 LEU A N 1
ATOM 639 C CA . LEU A 1 82 ? 0.540 -6.023 3.111 1.00 70.19 82 LEU A CA 1
ATOM 640 C C . LEU A 1 82 ? 1.776 -6.418 2.306 1.00 70.19 82 LEU A C 1
ATOM 642 O O . LEU A 1 82 ? 2.647 -5.579 2.068 1.00 70.19 82 LEU A O 1
ATOM 646 N N . GLN A 1 83 ? 1.848 -7.678 1.882 1.00 67.44 83 GLN A N 1
ATOM 647 C CA . GLN A 1 83 ? 2.847 -8.140 0.922 1.00 67.44 83 GLN A CA 1
ATOM 648 C C . GLN A 1 83 ? 2.274 -8.033 -0.490 1.00 67.44 83 GLN A C 1
ATOM 650 O O . GLN A 1 83 ? 1.192 -8.549 -0.762 1.00 67.44 83 GLN A O 1
ATOM 655 N N . VAL A 1 84 ? 3.003 -7.361 -1.375 1.00 67.69 84 VAL A N 1
ATOM 656 C CA . VAL A 1 84 ? 2.682 -7.266 -2.798 1.00 67.69 84 VAL A CA 1
ATOM 657 C C . VAL A 1 84 ? 3.853 -7.860 -3.569 1.00 67.69 84 VAL A C 1
ATOM 659 O O . VAL A 1 84 ? 4.993 -7.402 -3.438 1.00 67.69 84 VAL A O 1
ATOM 662 N N . ALA A 1 85 ? 3.572 -8.891 -4.362 1.00 65.50 85 ALA A N 1
ATOM 663 C CA . ALA A 1 85 ? 4.529 -9.429 -5.314 1.00 65.50 85 ALA A CA 1
ATOM 664 C C . ALA A 1 85 ? 4.316 -8.778 -6.684 1.00 65.50 85 ALA A C 1
ATOM 666 O O . ALA A 1 85 ? 3.198 -8.719 -7.205 1.00 65.50 85 ALA A O 1
ATOM 667 N N . VAL A 1 86 ? 5.408 -8.287 -7.257 1.00 64.94 86 VAL A N 1
ATOM 668 C CA . VAL A 1 86 ? 5.477 -7.814 -8.636 1.00 64.94 86 VAL A CA 1
ATOM 669 C C . VAL A 1 86 ? 6.371 -8.795 -9.373 1.00 64.94 86 VAL A C 1
ATOM 671 O O . VAL A 1 86 ? 7.594 -8.807 -9.199 1.00 64.94 86 VAL A O 1
ATOM 674 N N . GLU A 1 87 ? 5.735 -9.649 -10.162 1.00 60.03 87 GLU A N 1
ATOM 675 C CA . GLU A 1 87 ? 6.414 -10.622 -10.999 1.00 60.03 87 GLU A CA 1
ATOM 676 C C . GLU A 1 87 ? 6.937 -9.896 -12.246 1.00 60.03 87 GLU A C 1
ATOM 678 O O . GLU A 1 87 ? 6.254 -9.144 -12.934 1.00 60.03 87 GLU A O 1
ATOM 683 N N . ASN A 1 88 ? 8.229 -10.024 -12.474 1.00 63.00 88 ASN A N 1
ATOM 684 C CA . ASN A 1 88 ? 8.958 -9.504 -13.625 1.00 63.00 88 ASN A CA 1
ATOM 685 C C . ASN A 1 88 ? 10.141 -10.466 -13.795 1.00 63.00 88 ASN A C 1
ATOM 687 O O . ASN A 1 88 ? 10.367 -11.293 -12.915 1.00 63.00 88 ASN A O 1
ATOM 691 N N . ARG A 1 89 ? 11.013 -10.303 -14.795 1.00 55.62 89 ARG A N 1
ATOM 692 C CA . ARG A 1 89 ? 12.278 -11.076 -14.912 1.00 55.62 89 ARG A CA 1
ATOM 693 C C . ARG A 1 89 ? 13.195 -11.071 -13.672 1.00 55.62 89 ARG A C 1
ATOM 695 O O . ARG A 1 89 ? 14.283 -11.637 -13.691 1.00 55.62 89 ARG A O 1
ATOM 702 N N . ILE A 1 90 ? 12.828 -10.327 -12.638 1.00 60.00 90 ILE A N 1
ATOM 703 C CA . ILE A 1 90 ? 13.634 -9.930 -11.497 1.00 60.00 90 ILE A CA 1
ATOM 704 C C . ILE A 1 90 ? 13.004 -10.347 -10.152 1.00 60.00 90 ILE A C 1
ATOM 706 O O . ILE A 1 90 ? 13.731 -10.293 -9.157 1.00 60.00 90 ILE A O 1
ATOM 710 N N . ASP A 1 91 ? 11.724 -10.745 -10.133 1.00 65.38 91 ASP A N 1
ATOM 711 C CA . ASP A 1 91 ? 10.925 -11.108 -8.949 1.00 65.38 91 ASP A CA 1
ATOM 712 C C . ASP A 1 91 ? 11.049 -10.116 -7.782 1.00 65.38 91 ASP A C 1
ATOM 714 O O . ASP A 1 91 ? 11.834 -10.293 -6.845 1.00 65.38 91 ASP A O 1
ATOM 718 N N . ILE A 1 92 ? 10.281 -9.023 -7.839 1.00 69.00 92 ILE A N 1
ATOM 719 C CA . ILE A 1 92 ? 10.328 -7.966 -6.824 1.00 69.00 92 ILE A CA 1
ATOM 720 C C . ILE A 1 92 ? 9.205 -8.191 -5.814 1.00 69.00 92 ILE A C 1
ATOM 722 O O . ILE A 1 92 ? 8.026 -8.049 -6.128 1.00 69.00 92 ILE A O 1
ATOM 726 N N . TYR A 1 93 ? 9.585 -8.450 -4.566 1.00 70.00 93 TYR A N 1
ATOM 727 C CA . TYR A 1 93 ? 8.665 -8.494 -3.434 1.00 70.00 93 TYR A CA 1
ATOM 728 C C . TYR A 1 93 ? 8.822 -7.227 -2.608 1.00 70.00 93 TYR A C 1
ATOM 730 O O . TYR A 1 93 ? 9.935 -6.871 -2.209 1.00 70.00 93 TYR A O 1
ATOM 738 N N . PHE A 1 94 ? 7.715 -6.551 -2.317 1.00 73.12 94 PHE A N 1
ATOM 739 C CA . PHE A 1 94 ? 7.725 -5.459 -1.356 1.00 73.12 94 PHE A CA 1
ATOM 740 C C . PHE A 1 94 ? 6.591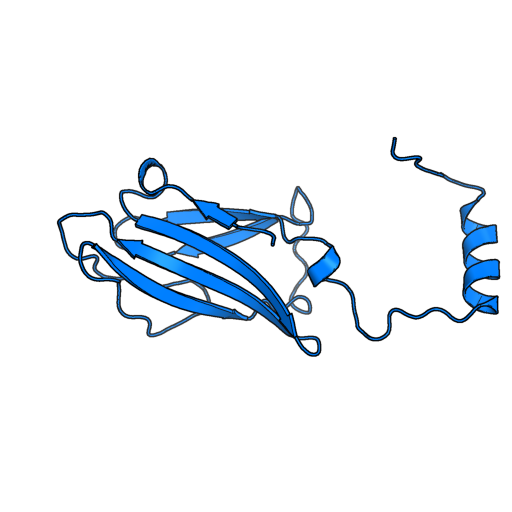 -5.600 -0.353 1.00 73.12 94 PHE A C 1
ATOM 742 O O . PHE A 1 94 ? 5.541 -6.179 -0.625 1.00 73.12 94 PHE A O 1
ATOM 749 N N . SER A 1 95 ? 6.827 -5.061 0.837 1.00 71.88 95 SER A N 1
ATOM 750 C CA . SER A 1 95 ? 5.838 -5.029 1.899 1.00 71.88 95 SER A CA 1
ATOM 751 C C . SER A 1 95 ? 5.590 -3.597 2.344 1.00 71.88 95 SER A C 1
ATOM 753 O O . SER A 1 95 ? 6.506 -2.771 2.371 1.00 71.88 95 SER A O 1
ATOM 755 N N . CYS A 1 96 ? 4.348 -3.293 2.691 1.00 76.06 96 CYS A N 1
ATOM 756 C CA . CYS A 1 96 ? 3.956 -1.976 3.163 1.00 76.06 96 CYS A CA 1
ATOM 757 C C . CYS A 1 96 ? 2.948 -2.070 4.302 1.00 76.06 96 CYS A C 1
ATOM 759 O O . CYS A 1 96 ? 2.207 -3.043 4.421 1.00 76.06 96 CYS A O 1
ATOM 761 N N . LEU A 1 97 ? 2.936 -1.049 5.159 1.00 78.25 97 LEU A N 1
ATOM 762 C CA . LEU A 1 97 ? 1.981 -0.968 6.255 1.00 78.25 97 LEU A CA 1
ATOM 763 C C . LEU A 1 97 ? 0.708 -0.285 5.768 1.00 78.25 97 LEU A C 1
ATOM 765 O O . LEU A 1 97 ? 0.762 0.860 5.316 1.00 78.25 97 LEU A O 1
ATOM 769 N N . ILE A 1 98 ? -0.427 -0.971 5.905 1.00 80.62 98 ILE A N 1
ATOM 770 C CA . ILE A 1 98 ? -1.735 -0.375 5.629 1.00 80.62 98 ILE A CA 1
ATOM 771 C C . ILE A 1 98 ? -2.023 0.683 6.711 1.00 80.62 98 ILE A C 1
ATOM 773 O O . ILE A 1 98 ? -2.015 0.353 7.906 1.00 80.62 98 ILE A O 1
ATOM 777 N N . PRO A 1 99 ? -2.285 1.950 6.340 1.00 83.81 99 PRO A N 1
ATOM 778 C CA . PRO A 1 99 ? -2.699 2.974 7.289 1.00 83.81 99 PRO A CA 1
ATOM 779 C C . PRO A 1 99 ? -4.038 2.599 7.930 1.00 83.81 99 PRO A C 1
ATOM 781 O O . PRO A 1 99 ? -5.000 2.282 7.235 1.00 83.81 99 PRO A O 1
ATOM 784 N N . LEU A 1 100 ? -4.121 2.668 9.261 1.00 82.12 100 LEU A N 1
ATOM 785 C CA . LEU A 1 100 ? -5.310 2.241 10.013 1.00 82.12 100 LEU A CA 1
ATOM 786 C C . LEU A 1 100 ? -6.607 2.918 9.564 1.00 82.12 100 LEU A C 1
ATOM 788 O O . LEU A 1 100 ? -7.646 2.274 9.528 1.00 82.12 100 LEU A O 1
ATOM 792 N N . ASN A 1 101 ? -6.544 4.204 9.218 1.00 83.88 101 ASN A N 1
ATOM 793 C CA . ASN A 1 101 ? -7.718 4.989 8.840 1.00 83.88 101 ASN A CA 1
ATOM 794 C C . ASN A 1 101 ? -8.425 4.455 7.584 1.00 83.88 101 ASN A C 1
ATOM 796 O O . ASN A 1 101 ? -9.590 4.758 7.371 1.00 83.88 101 ASN A O 1
ATOM 800 N N . VAL A 1 102 ? -7.722 3.689 6.748 1.00 85.62 102 VAL A N 1
ATOM 801 C CA . VAL A 1 102 ? -8.264 3.084 5.523 1.00 85.62 102 VAL A CA 1
ATOM 802 C C . VAL A 1 102 ? -9.135 1.864 5.853 1.00 85.62 102 VAL A C 1
ATOM 804 O O . VAL A 1 102 ? -9.950 1.458 5.038 1.00 85.62 102 VAL A O 1
ATOM 807 N N . LEU A 1 103 ? -8.990 1.299 7.056 1.00 83.19 103 LEU A N 1
ATOM 808 C CA . LEU A 1 103 ? -9.749 0.141 7.538 1.00 83.19 103 LEU A CA 1
ATOM 809 C C . LEU A 1 103 ? -11.025 0.528 8.306 1.00 83.19 103 LEU A C 1
ATOM 811 O O . LEU A 1 103 ? -11.726 -0.355 8.795 1.00 83.19 103 LEU A O 1
ATOM 815 N N . PHE A 1 104 ? -11.312 1.822 8.481 1.00 85.31 104 PHE A N 1
ATOM 816 C CA . PHE A 1 104 ? -12.520 2.258 9.181 1.00 85.31 104 PHE A CA 1
ATOM 817 C C . PHE A 1 104 ? -13.754 2.026 8.314 1.00 85.31 104 PHE A C 1
ATOM 819 O O . PHE A 1 104 ? -13.815 2.471 7.171 1.00 85.31 104 PHE A O 1
ATOM 826 N N . VAL A 1 105 ? -14.740 1.336 8.884 1.00 83.81 105 VAL A N 1
ATOM 827 C CA . VAL A 1 105 ? -16.034 1.109 8.241 1.00 83.81 105 VAL A CA 1
ATOM 828 C C . VAL A 1 105 ? -16.934 2.330 8.411 1.00 83.81 105 VAL A C 1
ATOM 830 O O . VAL A 1 105 ? -16.878 3.016 9.432 1.00 83.81 105 VAL A O 1
ATOM 833 N N . GLU A 1 106 ? -17.790 2.575 7.421 1.00 83.38 106 GLU A N 1
ATOM 834 C CA . GLU A 1 106 ? -18.741 3.696 7.442 1.00 83.38 106 GLU A CA 1
ATOM 835 C C . GLU A 1 106 ? -19.734 3.587 8.615 1.00 83.38 106 GLU A C 1
ATOM 837 O O . GLU A 1 106 ? -20.083 4.589 9.236 1.00 83.38 106 GLU A O 1
ATOM 842 N N . ASP A 1 107 ? -20.123 2.363 8.990 1.00 84.56 107 ASP A N 1
ATOM 843 C CA . ASP A 1 107 ? -21.023 2.085 10.120 1.00 84.56 107 ASP A CA 1
ATOM 844 C C . ASP A 1 107 ? -20.277 1.972 11.467 1.00 84.56 107 ASP A C 1
ATOM 846 O O . ASP A 1 107 ? -20.548 1.123 12.311 1.00 84.56 107 ASP A O 1
ATOM 850 N N . GLY A 1 108 ? -19.257 2.813 11.660 1.00 86.00 108 GLY A N 1
ATOM 851 C CA . GLY A 1 108 ? -18.454 2.852 12.886 1.00 86.00 108 GLY A CA 1
ATOM 852 C C . GLY A 1 108 ? -19.072 3.685 14.014 1.00 86.00 108 GLY A C 1
ATOM 853 O O . GLY A 1 108 ? -18.467 3.833 15.079 1.00 86.00 108 GLY A O 1
ATOM 854 N N . LYS A 1 109 ? -20.247 4.288 13.792 1.00 90.69 109 LYS A N 1
ATOM 855 C CA . LYS A 1 109 ? -20.867 5.207 14.750 1.00 90.69 109 LYS A CA 1
ATOM 856 C C . LYS A 1 109 ? -21.580 4.431 15.853 1.00 90.69 109 LYS A C 1
ATOM 858 O O . LYS A 1 109 ? -22.657 3.884 15.656 1.00 90.69 109 LYS A O 1
ATOM 863 N N . MET A 1 110 ? -21.016 4.478 17.051 1.00 92.75 110 MET A N 1
ATOM 864 C CA . MET A 1 110 ? -21.634 3.888 18.233 1.00 92.75 110 MET A CA 1
ATOM 865 C C . MET A 1 110 ? -22.709 4.807 18.831 1.00 92.75 110 MET A C 1
ATOM 867 O O . MET A 1 110 ? -22.537 6.027 18.908 1.00 92.75 110 MET A O 1
ATOM 871 N N . GLU A 1 111 ? -23.817 4.225 19.293 1.00 95.00 111 GLU A N 1
ATOM 872 C CA . GLU A 1 111 ? -24.823 4.957 20.063 1.00 95.00 111 GLU A CA 1
ATOM 873 C C . GLU A 1 111 ? -24.267 5.400 21.420 1.00 95.00 111 GLU A C 1
ATOM 875 O O . GLU A 1 111 ? -23.507 4.681 22.065 1.00 95.00 111 GLU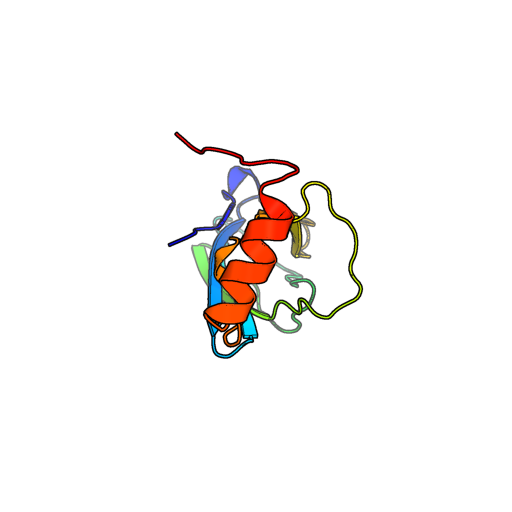 A O 1
ATOM 880 N N . HIS A 1 112 ? -24.695 6.569 21.898 1.00 93.62 112 HIS A N 1
ATOM 881 C CA . HIS A 1 112 ? -24.159 7.165 23.124 1.00 93.62 112 HIS A CA 1
ATOM 882 C C . HIS A 1 112 ? -24.291 6.253 24.356 1.00 93.62 112 HIS A C 1
ATOM 884 O O . HIS A 1 112 ? -23.362 6.147 25.155 1.00 93.62 112 HIS A O 1
ATOM 890 N N . GLN A 1 113 ? -25.431 5.571 24.514 1.00 93.94 113 GLN A N 1
ATOM 891 C CA . GLN A 1 113 ? -25.642 4.663 25.646 1.00 93.94 113 GLN A CA 1
ATOM 892 C C . GLN A 1 113 ? -24.753 3.417 25.555 1.00 93.94 113 GLN A C 1
ATOM 894 O O . GLN A 1 113 ? -24.184 3.008 26.566 1.00 93.94 113 GLN A O 1
ATOM 899 N N . VAL A 1 114 ? -24.583 2.869 24.347 1.00 92.31 114 VAL A N 1
ATOM 900 C CA . VAL A 1 114 ? -23.698 1.726 24.086 1.00 92.31 114 VAL A CA 1
ATOM 901 C C . VAL A 1 114 ? -22.249 2.114 24.363 1.00 92.31 114 VAL A C 1
ATOM 903 O O . VAL A 1 114 ? -21.576 1.419 25.111 1.00 92.31 114 VAL A O 1
ATOM 906 N N . PHE A 1 115 ? -21.803 3.277 23.878 1.00 91.38 115 PHE A N 1
ATOM 907 C CA . PHE A 1 115 ? -20.457 3.786 24.138 1.00 91.38 115 PHE A CA 1
A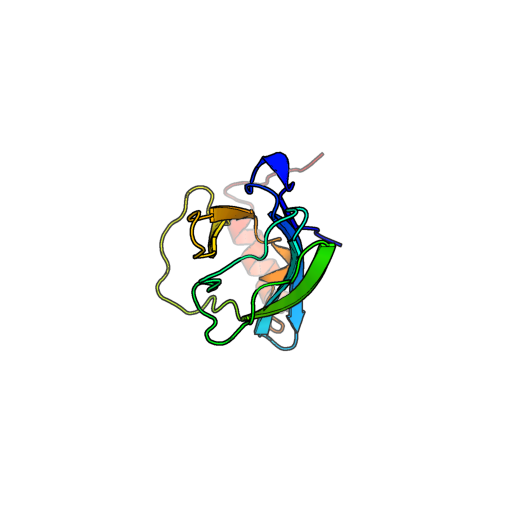TOM 908 C C . PHE A 1 115 ? -20.158 3.899 25.631 1.00 91.38 115 PHE A C 1
ATOM 910 O O . PHE A 1 115 ? -19.125 3.417 26.084 1.00 91.38 115 PHE A O 1
ATOM 917 N N . LEU A 1 116 ? -21.061 4.493 26.414 1.00 90.56 116 LEU A N 1
ATOM 918 C CA . LEU A 1 116 ? -20.851 4.650 27.854 1.00 90.56 116 LEU A CA 1
ATOM 919 C C . LEU A 1 116 ? -20.844 3.319 28.608 1.00 90.56 116 LEU A C 1
ATOM 921 O O . LEU A 1 116 ? -20.094 3.190 29.574 1.00 90.56 116 LEU A O 1
ATOM 925 N N . ALA A 1 117 ? -21.680 2.359 28.207 1.00 89.69 117 ALA A N 1
ATOM 926 C CA . ALA A 1 117 ? -21.671 1.020 28.788 1.00 89.69 117 ALA A CA 1
ATOM 927 C C . ALA A 1 117 ? -20.345 0.311 28.469 1.00 89.69 117 ALA A C 1
ATOM 929 O O . ALA A 1 117 ? -19.610 -0.055 29.380 1.00 89.69 117 ALA A O 1
ATOM 930 N N . THR A 1 118 ? -19.983 0.252 27.186 1.00 87.62 118 THR A N 1
ATOM 931 C CA . THR A 1 118 ? -18.743 -0.363 26.704 1.00 87.62 118 THR A CA 1
ATOM 932 C C . THR A 1 118 ? -17.495 0.282 27.315 1.00 87.62 118 THR A C 1
ATOM 934 O O . THR A 1 118 ? -16.585 -0.422 27.738 1.00 87.62 118 THR A O 1
ATOM 937 N N . TRP A 1 119 ? -17.445 1.612 27.423 1.00 85.56 119 TRP A N 1
ATOM 938 C CA . TRP A 1 119 ? -16.314 2.323 28.028 1.00 85.56 119 TRP A CA 1
ATOM 939 C C . TRP A 1 119 ? -16.130 1.980 29.511 1.00 85.56 119 TRP A C 1
ATOM 941 O O . TRP A 1 119 ? -15.006 1.769 29.967 1.00 85.56 119 TRP A O 1
ATOM 951 N N . LYS A 1 120 ? -17.228 1.893 30.274 1.00 84.19 120 LYS A N 1
ATOM 952 C CA . LYS A 1 120 ? -17.180 1.524 31.698 1.00 84.19 120 LYS A CA 1
ATOM 953 C C . LYS A 1 120 ? -16.646 0.110 31.908 1.00 84.19 120 LYS A C 1
ATOM 955 O O . LYS A 1 120 ? -15.900 -0.093 32.860 1.00 84.19 120 LYS A O 1
ATOM 960 N N . ASP A 1 121 ? -16.983 -0.813 31.010 1.00 80.50 121 ASP A N 1
ATOM 961 C CA . ASP A 1 121 ? -16.496 -2.194 31.049 1.00 80.50 121 ASP A CA 1
ATOM 962 C C . ASP A 1 121 ? -14.988 -2.291 30.723 1.00 80.50 121 ASP A C 1
ATOM 964 O O . ASP A 1 121 ? -14.299 -3.162 31.247 1.00 80.50 121 ASP A O 1
ATOM 968 N N . PHE A 1 122 ? -14.441 -1.380 29.903 1.00 68.44 122 PHE A N 1
ATOM 969 C CA . PHE A 1 122 ? -13.012 -1.365 29.544 1.00 68.44 122 PHE A CA 1
ATOM 970 C C . PHE A 1 122 ? -12.100 -0.664 30.561 1.00 68.44 122 PHE A C 1
ATOM 972 O O . PHE A 1 122 ? -10.944 -1.072 30.717 1.00 68.44 122 PHE A O 1
ATOM 979 N N . CYS A 1 123 ? -12.595 0.348 31.285 1.00 58.00 123 CYS A N 1
ATOM 980 C CA . CYS A 1 123 ? -11.804 1.106 32.269 1.00 58.00 123 CYS A CA 1
ATOM 981 C C . CYS A 1 123 ? -11.233 0.244 33.418 1.00 58.00 123 CYS A C 1
ATOM 983 O O . CYS A 1 123 ? -10.395 0.727 34.177 1.00 58.00 123 CYS A O 1
ATOM 985 N N . SER A 1 124 ? -11.643 -1.021 33.565 1.00 56.75 124 SER A N 1
ATOM 986 C CA . SER A 1 124 ? -11.051 -1.942 34.540 1.00 56.75 124 SER A CA 1
ATOM 987 C C . SER A 1 124 ? -9.754 -2.631 34.090 1.00 56.75 124 SER A C 1
ATOM 989 O O . SER A 1 124 ? -9.098 -3.211 34.953 1.00 56.75 124 SER A O 1
ATOM 991 N N . GLU A 1 125 ? -9.348 -2.588 32.806 1.00 56.53 125 GLU A N 1
ATOM 992 C CA . GLU A 1 125 ? -8.251 -3.458 32.329 1.00 56.53 125 GLU A CA 1
ATOM 993 C C . GLU A 1 125 ? -7.045 -2.849 31.590 1.00 56.53 125 GLU A C 1
ATOM 995 O O . GLU A 1 125 ? -6.012 -3.512 31.655 1.00 56.53 125 GLU A O 1
ATOM 1000 N N . LYS A 1 126 ? -7.072 -1.674 30.929 1.00 59.09 126 LYS A N 1
ATOM 1001 C CA . LYS A 1 126 ? -5.862 -1.029 30.329 1.00 59.09 126 LYS A CA 1
ATOM 1002 C C . LYS A 1 126 ? -6.193 0.268 29.575 1.00 59.09 126 LYS A C 1
ATOM 1004 O O . LYS A 1 126 ? -6.697 0.205 28.458 1.00 59.09 126 LYS A O 1
ATOM 1009 N N . ASP A 1 127 ? -5.761 1.409 30.106 1.00 64.62 127 ASP A N 1
ATOM 1010 C CA . ASP A 1 127 ? -5.682 2.663 29.349 1.00 64.62 127 ASP A CA 1
ATOM 1011 C C . ASP A 1 127 ? -4.243 2.895 28.864 1.00 64.62 127 ASP A C 1
ATOM 1013 O O . ASP A 1 127 ? -3.293 2.874 29.650 1.00 64.62 127 ASP A O 1
ATOM 1017 N N . LEU A 1 128 ? -4.068 3.112 27.558 1.00 75.56 128 LEU A N 1
ATOM 1018 C CA . LEU A 1 128 ? -2.798 3.532 26.963 1.00 75.56 128 LEU A CA 1
ATOM 1019 C C . LEU A 1 128 ? -2.884 5.022 26.623 1.00 75.56 128 LEU A C 1
ATOM 1021 O O . LEU A 1 128 ? -3.655 5.424 25.753 1.00 75.56 128 LEU A O 1
ATOM 1025 N N . LEU A 1 129 ? -2.079 5.835 27.304 1.00 74.19 129 LEU A N 1
ATOM 1026 C CA . LEU A 1 129 ? -1.924 7.256 27.005 1.00 74.19 129 LEU A CA 1
ATOM 1027 C C . LEU A 1 129 ? -0.806 7.432 25.973 1.00 74.19 129 LEU A C 1
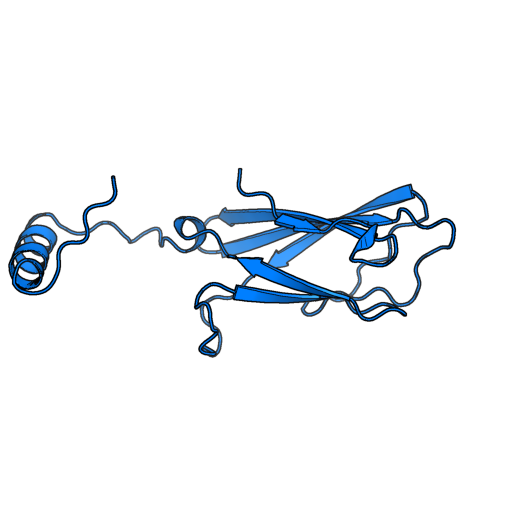ATOM 1029 O O . LEU A 1 129 ? 0.311 6.955 26.173 1.00 74.19 129 LEU A O 1
ATOM 1033 N N . PHE A 1 130 ? -1.106 8.125 24.878 1.00 74.38 130 PHE A N 1
ATOM 1034 C CA . PHE A 1 130 ? -0.117 8.526 23.880 1.00 74.38 130 PHE A CA 1
ATOM 1035 C C . PHE A 1 130 ? 0.268 9.985 24.147 1.00 74.38 130 PHE A C 1
ATOM 1037 O O . PHE A 1 130 ? -0.619 10.832 24.262 1.00 74.38 130 PHE A O 1
ATOM 1044 N N . GLN A 1 131 ? 1.568 10.251 24.298 1.00 56.47 131 GLN A N 1
ATOM 1045 C CA . GLN A 1 131 ? 2.135 11.572 24.594 1.00 56.47 131 GLN A CA 1
ATOM 1046 C C . GLN A 1 131 ? 2.663 12.251 23.329 1.00 56.47 131 GLN A C 1
ATOM 1048 O O . GLN A 1 131 ? 3.190 11.525 22.454 1.00 56.47 131 GLN A O 1
#

pLDDT: mean 76.7, std 12.15, range [44.06, 95.0]